Protein AF-A0A661PE85-F1 (afdb_monomer)

Mean predicted aligned error: 10.9 Å

Foldseek 3Di:
DVVVVVVVVVVVVVVVVVVVVVVVVVVVVVVVVVVVVVVVVVVVVVVVVVVVVVVVVVVVVLCVLPVVVVVLVVVVVVLVVVLALEQRDADDPPRPCRVVVVVVSVVSVVVLVVLVVVLVVLVVVLVVCVVVPVPVCNVVSVVVSVVSVVSHVD

Solvent-accessible surface area (backbone atoms only — not comparable to full-atom values): 8451 Å² total; per-residue (Å²): 107,75,70,60,50,49,55,48,51,56,50,49,53,53,49,50,54,50,51,52,51,50,52,54,50,52,54,50,51,52,54,50,47,52,52,50,51,53,50,51,52,52,50,51,51,51,52,51,51,51,49,53,50,53,53,52,51,50,54,52,52,50,48,60,50,43,54,55,56,48,55,57,47,56,50,53,55,45,40,41,75,76,48,29,41,44,82,69,78,80,78,68,92,89,38,88,55,51,69,60,48,53,53,49,42,53,50,44,52,51,52,38,52,52,53,53,54,52,49,53,52,51,53,53,52,54,52,53,37,58,78,68,68,49,66,84,64,44,62,62,52,53,51,49,50,56,54,64,48,50,28,59,75,86

pLDDT: mean 87.34, std 8.52, range [58.12, 98.31]

Secondary structure (DSSP, 8-state):
-HHHHHHHHHHHHHHHHHHHHHHHHHHHHHHHHHHHHHHHHHHHHHHHHHHHHHHHHHHHHHHHHHHHHHHHHHHHHHHHHTT--PPPPPPPTT-TTHHHHHHHHHHHHHHHHHHHHHHHHHHHHHHHHHHTT-HHHHHHHHHHHHHHHHTTT-

Structure (mmCIF, N/CA/C/O backbone):
data_AF-A0A661PE85-F1
#
_entry.id   AF-A0A661PE85-F1
#
loop_
_atom_site.group_PDB
_atom_site.id
_atom_site.type_symbol
_atom_site.label_atom_id
_atom_site.label_alt_id
_atom_site.label_comp_id
_atom_site.label_asym_id
_atom_site.label_entity_id
_atom_site.label_seq_id
_atom_site.pdbx_PDB_ins_code
_atom_site.Cartn_x
_atom_site.Cartn_y
_atom_site.Cartn_z
_atom_site.occupancy
_atom_site.B_iso_or_equiv
_atom_site.auth_seq_id
_atom_site.auth_comp_id
_atom_site.auth_asym_id
_atom_site.auth_atom_id
_atom_site.pdbx_PDB_model_num
ATOM 1 N N . PHE A 1 1 ? 64.850 -0.963 -69.563 1.00 61.97 1 PHE A N 1
ATOM 2 C CA . PHE A 1 1 ? 64.160 0.336 -69.759 1.00 61.97 1 PHE A CA 1
ATOM 3 C C . PHE A 1 1 ? 62.671 0.201 -70.070 1.00 61.97 1 PHE A C 1
ATOM 5 O O . PHE A 1 1 ? 61.901 0.390 -69.143 1.00 61.97 1 PHE A O 1
ATOM 12 N N . LYS A 1 2 ? 62.212 -0.150 -71.287 1.00 67.62 2 LYS A N 1
ATOM 13 C CA . LYS A 1 2 ? 60.752 -0.232 -71.568 1.00 67.62 2 LYS A CA 1
ATOM 14 C C . LYS A 1 2 ? 60.012 -1.314 -70.757 1.00 67.62 2 LYS A C 1
ATOM 16 O O . LYS A 1 2 ? 58.893 -1.083 -70.320 1.00 67.62 2 LYS A O 1
ATOM 21 N N . ALA A 1 3 ? 60.644 -2.468 -70.529 1.00 70.38 3 ALA A N 1
ATOM 22 C CA . ALA A 1 3 ? 60.057 -3.559 -69.745 1.00 70.38 3 ALA A CA 1
ATOM 23 C C . ALA A 1 3 ? 59.949 -3.238 -68.240 1.00 70.38 3 ALA A C 1
ATOM 25 O O . ALA A 1 3 ? 58.983 -3.639 -67.600 1.00 70.38 3 ALA A O 1
ATOM 26 N N . ASP A 1 4 ? 60.908 -2.487 -67.690 1.00 74.88 4 ASP A N 1
ATOM 27 C CA . ASP A 1 4 ? 60.914 -2.098 -66.271 1.00 74.88 4 ASP A CA 1
ATOM 28 C C . ASP A 1 4 ? 59.893 -0.996 -65.977 1.00 74.88 4 ASP A C 1
ATOM 30 O O . ASP A 1 4 ? 59.276 -1.009 -64.918 1.00 74.88 4 ASP A O 1
ATOM 34 N N . ALA A 1 5 ? 59.688 -0.074 -66.927 1.00 76.81 5 ALA A N 1
ATOM 35 C CA . ALA A 1 5 ? 58.639 0.941 -66.847 1.00 76.81 5 ALA A CA 1
ATOM 36 C C . ALA A 1 5 ? 57.248 0.293 -66.845 1.00 76.81 5 ALA A C 1
ATOM 38 O O . ALA A 1 5 ? 56.466 0.549 -65.940 1.00 76.81 5 ALA A O 1
ATOM 39 N N . LYS A 1 6 ? 56.995 -0.644 -67.770 1.00 80.94 6 LYS A N 1
ATOM 40 C CA . LYS A 1 6 ? 55.720 -1.369 -67.832 1.00 80.94 6 LYS A CA 1
ATOM 41 C C . LYS A 1 6 ? 55.425 -2.161 -66.553 1.00 80.94 6 LYS A C 1
ATOM 43 O O . LYS A 1 6 ? 54.328 -2.076 -66.034 1.00 80.94 6 LYS A O 1
ATOM 48 N N . LYS A 1 7 ? 56.411 -2.880 -66.002 1.00 81.81 7 LYS A N 1
ATOM 49 C CA . LYS A 1 7 ? 56.237 -3.596 -64.723 1.00 81.81 7 LYS A CA 1
ATOM 50 C C . LYS A 1 7 ? 55.923 -2.666 -63.552 1.00 81.81 7 LYS A C 1
ATOM 52 O O . LYS A 1 7 ? 55.244 -3.082 -62.621 1.00 81.81 7 LYS A O 1
ATOM 57 N N . LYS A 1 8 ? 56.474 -1.450 -63.562 1.00 81.69 8 LYS A N 1
ATOM 58 C CA . LYS A 1 8 ? 56.183 -0.435 -62.548 1.00 81.69 8 LYS A CA 1
ATOM 59 C C . LYS A 1 8 ? 54.762 0.093 -62.696 1.00 81.69 8 LYS A C 1
ATOM 61 O O . LYS A 1 8 ? 54.081 0.167 -61.685 1.00 81.69 8 LYS A O 1
ATOM 66 N N . ASP A 1 9 ? 54.332 0.392 -63.917 1.00 84.06 9 ASP A N 1
ATOM 67 C CA . ASP A 1 9 ? 52.959 0.823 -64.198 1.00 84.06 9 ASP A CA 1
ATOM 68 C C . ASP A 1 9 ? 51.956 -0.274 -63.808 1.00 84.06 9 ASP A C 1
ATOM 70 O O . ASP A 1 9 ? 51.068 -0.015 -63.007 1.00 84.06 9 ASP A O 1
ATOM 74 N N . ASP A 1 10 ? 52.188 -1.529 -64.214 1.00 87.38 10 ASP A N 1
ATOM 75 C CA . ASP A 1 10 ? 51.333 -2.669 -63.844 1.00 87.38 10 ASP A CA 1
ATOM 76 C C . ASP A 1 10 ? 51.246 -2.854 -62.306 1.00 87.38 10 ASP A C 1
ATOM 78 O O . ASP A 1 10 ? 50.206 -3.231 -61.764 1.00 87.38 10 ASP A O 1
ATOM 82 N N . ALA A 1 11 ? 52.340 -2.593 -61.577 1.00 88.44 11 ALA A N 1
ATOM 83 C CA . ALA A 1 11 ? 52.370 -2.667 -60.115 1.00 88.44 11 ALA A CA 1
ATOM 84 C C . ALA A 1 11 ? 51.661 -1.481 -59.439 1.00 88.44 11 ALA A C 1
ATOM 86 O O . ALA A 1 11 ? 51.044 -1.664 -58.389 1.00 88.44 11 ALA A O 1
ATOM 87 N N . LEU A 1 12 ? 51.749 -0.282 -60.023 1.00 87.44 12 LEU A N 1
ATOM 88 C CA . LEU A 1 12 ? 51.036 0.908 -59.556 1.00 87.44 12 LEU A CA 1
ATOM 89 C C . LEU A 1 12 ? 49.529 0.760 -59.777 1.00 87.44 12 LEU A C 1
ATOM 91 O O . LEU A 1 12 ? 48.766 1.052 -58.859 1.00 87.44 12 LEU A O 1
ATOM 95 N N . ASP A 1 13 ? 49.117 0.226 -60.926 1.00 90.31 13 ASP A N 1
ATOM 96 C CA . ASP A 1 13 ? 47.716 -0.055 -61.245 1.00 90.31 13 ASP A CA 1
ATOM 97 C C . ASP A 1 13 ? 47.133 -1.098 -60.279 1.00 90.31 13 ASP A C 1
ATOM 99 O O . ASP A 1 13 ? 46.058 -0.901 -59.709 1.00 90.31 13 ASP A O 1
ATOM 103 N N . ALA A 1 14 ? 47.872 -2.182 -60.010 1.00 89.50 14 ALA A N 1
ATOM 104 C CA . ALA A 1 14 ? 47.467 -3.190 -59.028 1.00 89.50 14 ALA A CA 1
ATOM 105 C C . ALA A 1 14 ? 47.358 -2.607 -57.607 1.00 89.50 14 ALA A C 1
ATOM 107 O O . ALA A 1 14 ? 46.433 -2.937 -56.862 1.00 89.50 14 ALA A O 1
ATOM 108 N N . GLN A 1 15 ? 48.281 -1.719 -57.229 1.00 91.94 15 GLN A N 1
ATOM 109 C CA . GLN A 1 15 ? 48.245 -1.038 -55.937 1.00 91.94 15 GLN A CA 1
ATOM 110 C C . GLN A 1 15 ? 47.070 -0.053 -55.838 1.00 91.94 15 GLN A C 1
ATOM 112 O O . GLN A 1 15 ? 46.425 0.012 -54.793 1.00 91.94 15 GLN A O 1
ATOM 117 N N . GLN A 1 16 ? 46.772 0.698 -56.902 1.00 92.06 16 GLN A N 1
ATOM 118 C CA . GLN A 1 16 ? 45.608 1.585 -56.957 1.00 92.06 16 GLN A CA 1
ATOM 119 C C . GLN A 1 16 ? 44.310 0.798 -56.822 1.00 92.06 16 GLN A C 1
ATOM 121 O O . GLN A 1 16 ? 43.470 1.157 -56.000 1.00 92.06 16 GLN A O 1
ATOM 126 N N . GLN A 1 17 ? 44.178 -0.311 -57.548 1.00 92.75 17 GLN A N 1
ATOM 127 C CA . GLN A 1 17 ? 42.994 -1.159 -57.477 1.00 92.75 17 GLN A CA 1
ATOM 128 C C . GLN A 1 17 ? 42.791 -1.747 -56.070 1.00 92.75 17 GLN A C 1
ATOM 130 O O . GLN A 1 17 ? 41.669 -1.794 -55.568 1.00 92.75 17 GLN A O 1
ATOM 135 N N . GLU A 1 18 ? 43.872 -2.145 -55.395 1.00 92.75 18 GLU A N 1
ATOM 136 C CA . GLU A 1 18 ? 43.818 -2.605 -54.004 1.00 92.75 18 GLU A CA 1
ATOM 137 C C . GLU A 1 18 ? 43.376 -1.487 -53.044 1.00 92.75 18 GLU A C 1
ATOM 139 O O . GLU A 1 18 ? 42.508 -1.705 -52.199 1.00 92.75 18 GLU A O 1
ATOM 144 N N . LEU A 1 19 ? 43.910 -0.271 -53.197 1.00 91.25 19 LEU A N 1
ATOM 145 C CA . LEU A 1 19 ? 43.511 0.883 -52.385 1.00 91.25 19 LEU A CA 1
ATOM 146 C C . LEU A 1 19 ? 42.041 1.267 -52.605 1.00 91.25 19 LEU A C 1
ATOM 148 O O . LEU A 1 19 ? 41.345 1.581 -51.640 1.00 91.25 19 LEU A O 1
ATOM 152 N N . GLU A 1 20 ? 41.546 1.212 -53.842 1.00 92.19 20 GLU A N 1
ATOM 153 C CA . GLU A 1 20 ? 40.134 1.453 -54.167 1.00 92.19 20 GLU A CA 1
ATOM 154 C C . GLU A 1 20 ? 39.219 0.392 -53.541 1.00 92.19 20 GLU A C 1
ATOM 156 O O . GLU A 1 20 ? 38.188 0.720 -52.938 1.00 92.19 20 GLU A O 1
ATOM 161 N N . ASN A 1 21 ? 39.622 -0.880 -53.603 1.00 92.00 21 ASN A N 1
ATOM 162 C CA . ASN A 1 21 ? 38.908 -1.973 -52.949 1.00 92.00 21 ASN A CA 1
ATOM 163 C C . ASN A 1 21 ? 38.854 -1.766 -51.429 1.00 92.00 21 ASN A C 1
ATOM 165 O O . ASN A 1 21 ? 37.778 -1.864 -50.835 1.00 92.00 21 ASN A O 1
ATOM 169 N N . GLN A 1 22 ? 39.976 -1.406 -50.801 1.00 92.81 22 GLN A N 1
ATOM 170 C CA . GLN A 1 22 ? 40.038 -1.123 -49.365 1.00 92.81 22 GLN A CA 1
ATOM 171 C C . GLN A 1 22 ? 39.197 0.098 -48.975 1.00 92.81 22 GLN A C 1
ATOM 173 O O . GLN A 1 22 ? 38.443 0.034 -48.003 1.00 92.81 22 GLN A O 1
ATOM 178 N N . ALA A 1 23 ? 39.260 1.189 -49.743 1.00 92.38 23 ALA A N 1
ATOM 179 C CA . ALA A 1 23 ? 38.462 2.389 -49.500 1.00 92.38 23 ALA A CA 1
ATOM 180 C C . ALA A 1 23 ? 36.959 2.078 -49.555 1.00 92.38 23 ALA A C 1
ATOM 182 O O . ALA A 1 23 ? 36.214 2.446 -48.645 1.00 92.38 23 ALA A O 1
ATOM 183 N N . SER A 1 24 ? 36.521 1.325 -50.570 1.00 91.00 24 SER A N 1
ATOM 184 C CA . SER A 1 24 ? 35.120 0.913 -50.695 1.00 91.00 24 SER A CA 1
ATOM 185 C C . SER A 1 24 ? 34.673 -0.024 -49.562 1.00 91.00 24 SER A C 1
ATOM 187 O O . SER A 1 24 ? 33.547 0.099 -49.071 1.00 91.00 24 SER A O 1
ATOM 189 N N . ALA A 1 25 ? 35.551 -0.916 -49.089 1.00 91.75 25 ALA A N 1
ATOM 190 C CA . ALA A 1 25 ? 35.283 -1.785 -47.945 1.00 91.75 25 ALA A CA 1
ATOM 191 C C . ALA A 1 25 ? 35.129 -0.988 -46.640 1.00 91.75 25 ALA A C 1
ATOM 193 O O . ALA A 1 25 ? 34.187 -1.234 -45.886 1.00 91.75 25 ALA A O 1
ATOM 194 N N . LEU A 1 26 ? 35.992 0.006 -46.401 1.00 90.81 26 LEU A N 1
ATOM 195 C CA . LEU A 1 26 ? 35.899 0.894 -45.239 1.00 90.81 26 LEU A CA 1
ATOM 196 C C . LEU A 1 26 ? 34.609 1.722 -45.254 1.00 90.81 26 LEU A C 1
ATOM 198 O O . LEU A 1 26 ? 33.959 1.851 -44.220 1.00 90.81 26 LEU A O 1
ATOM 202 N N . THR A 1 27 ? 34.191 2.239 -46.416 1.00 91.31 27 THR A N 1
ATOM 203 C CA . THR A 1 27 ? 32.920 2.976 -46.537 1.00 91.31 27 THR A CA 1
ATOM 204 C C . THR A 1 27 ? 31.714 2.094 -46.206 1.00 91.31 27 THR A C 1
ATOM 206 O O . THR A 1 27 ? 30.807 2.541 -45.506 1.00 91.31 27 THR A O 1
ATOM 209 N N . ARG A 1 28 ? 31.709 0.830 -46.655 1.00 90.44 28 ARG A N 1
ATOM 210 C CA . ARG A 1 28 ? 30.645 -0.132 -46.314 1.00 90.44 28 ARG A CA 1
ATOM 211 C C . ARG A 1 28 ? 30.622 -0.439 -44.819 1.00 90.44 28 ARG A C 1
ATOM 213 O O . ARG A 1 28 ? 29.567 -0.345 -44.206 1.00 90.44 28 ARG A O 1
ATOM 220 N N . GLN A 1 29 ? 31.785 -0.712 -44.222 1.00 91.50 29 GLN A N 1
ATOM 221 C CA . GLN A 1 29 ? 31.891 -0.945 -42.779 1.00 91.50 29 GLN A CA 1
ATOM 222 C C . GLN A 1 29 ? 31.410 0.261 -41.966 1.00 91.50 29 GLN A C 1
ATOM 224 O O . GLN A 1 29 ? 30.697 0.084 -40.985 1.00 91.50 29 GLN A O 1
ATOM 229 N N . ALA A 1 30 ? 31.755 1.485 -42.376 1.00 90.75 30 ALA A N 1
ATOM 230 C CA . ALA A 1 30 ? 31.293 2.698 -41.705 1.00 90.75 30 ALA A CA 1
ATOM 231 C C . ALA A 1 30 ? 29.759 2.842 -41.753 1.00 90.75 30 ALA A C 1
ATOM 233 O O . ALA A 1 30 ? 29.145 3.135 -40.728 1.00 90.75 30 ALA A O 1
ATOM 234 N N . ALA A 1 31 ? 29.135 2.576 -42.906 1.00 91.00 31 ALA A N 1
ATOM 235 C CA . ALA A 1 31 ? 27.677 2.615 -43.055 1.00 91.00 31 ALA A CA 1
ATOM 236 C C . ALA A 1 31 ? 26.965 1.519 -42.234 1.00 91.00 31 ALA A C 1
ATOM 238 O O . ALA A 1 31 ? 25.927 1.768 -41.606 1.00 91.00 31 ALA A O 1
ATOM 239 N N . ASP A 1 32 ? 27.543 0.316 -42.188 1.00 92.00 32 ASP A N 1
ATOM 240 C CA . ASP A 1 32 ? 27.034 -0.784 -41.366 1.00 92.00 32 ASP A CA 1
ATOM 241 C C . ASP A 1 32 ? 27.141 -0.451 -39.871 1.00 92.00 32 ASP A C 1
ATOM 243 O O . ASP A 1 32 ? 26.199 -0.695 -39.116 1.00 92.00 32 ASP A O 1
ATOM 247 N N . LEU A 1 33 ? 28.252 0.157 -39.440 1.00 93.12 33 LEU A N 1
ATOM 248 C CA . LEU A 1 33 ? 28.452 0.599 -38.059 1.00 93.12 33 LEU A CA 1
ATOM 249 C C . LEU A 1 33 ? 27.440 1.669 -37.646 1.00 93.12 33 LEU A C 1
ATOM 251 O O . LEU A 1 33 ? 26.879 1.570 -36.556 1.00 93.12 33 LEU A O 1
ATOM 255 N N . GLU A 1 34 ? 27.160 2.657 -38.497 1.00 92.19 34 GLU A N 1
ATOM 256 C CA . GLU A 1 34 ? 26.156 3.690 -38.210 1.00 92.19 34 GLU A CA 1
ATOM 257 C C . GLU A 1 34 ? 24.760 3.071 -38.027 1.00 92.19 34 GLU A C 1
ATOM 259 O O . GLU A 1 34 ? 24.039 3.371 -37.069 1.00 92.19 34 GLU A O 1
ATOM 264 N N . THR A 1 35 ? 24.403 2.130 -38.903 1.00 92.69 35 THR A N 1
ATOM 265 C CA . THR A 1 35 ? 23.123 1.415 -38.831 1.00 92.69 35 THR A CA 1
ATOM 266 C C . THR A 1 35 ? 23.032 0.551 -37.572 1.00 92.69 35 THR A C 1
ATOM 268 O O . THR A 1 35 ? 22.004 0.554 -36.884 1.00 92.69 35 THR A O 1
ATOM 271 N N . GLN A 1 36 ? 24.111 -0.158 -37.225 1.00 93.50 36 GLN A N 1
ATOM 272 C CA . GLN A 1 36 ? 24.196 -0.950 -35.998 1.00 93.50 36 GLN A CA 1
ATOM 273 C C . GLN A 1 36 ? 24.085 -0.067 -34.754 1.00 93.50 36 GLN A C 1
ATOM 275 O O . GLN A 1 36 ? 23.284 -0.372 -33.872 1.00 93.50 36 GLN A O 1
ATOM 280 N N . GLN A 1 37 ? 24.812 1.051 -34.692 1.00 94.88 37 GLN A N 1
ATOM 281 C CA . GLN A 1 37 ? 24.737 2.001 -33.579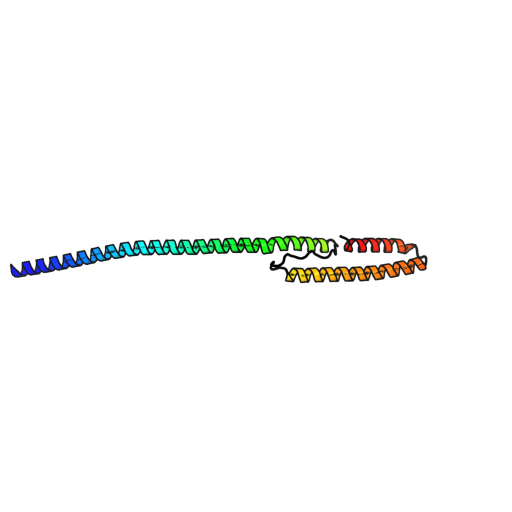 1.00 94.88 37 GLN A CA 1
ATOM 282 C C . GLN A 1 37 ? 23.316 2.527 -33.392 1.00 94.88 37 GLN A C 1
ATOM 284 O O . GLN A 1 37 ? 22.784 2.492 -32.282 1.00 94.88 37 GLN A O 1
ATOM 289 N N . ARG A 1 38 ? 22.665 2.957 -34.477 1.00 95.38 38 ARG A N 1
ATOM 290 C CA . ARG A 1 38 ? 21.287 3.451 -34.430 1.00 95.38 38 ARG A CA 1
ATOM 291 C C . ARG A 1 38 ? 20.311 2.371 -33.956 1.00 95.38 38 ARG A C 1
ATOM 293 O O . ARG A 1 38 ? 19.445 2.645 -33.127 1.00 95.38 38 ARG A O 1
ATOM 300 N N . THR A 1 39 ? 20.486 1.137 -34.424 1.00 96.19 39 THR A N 1
ATOM 301 C CA . THR A 1 39 ? 19.675 -0.016 -34.000 1.00 96.19 39 THR A CA 1
ATOM 302 C C . THR A 1 39 ? 19.868 -0.323 -32.515 1.00 96.19 39 THR A C 1
ATOM 304 O O . THR A 1 39 ? 18.884 -0.501 -31.795 1.00 96.19 39 THR A O 1
ATOM 307 N N . ILE A 1 40 ? 21.114 -0.328 -32.030 1.00 96.69 40 ILE A N 1
ATOM 308 C CA . ILE A 1 40 ? 21.439 -0.537 -30.614 1.00 96.69 40 ILE A CA 1
ATOM 309 C C . ILE A 1 40 ? 20.798 0.557 -29.759 1.00 96.69 40 ILE A C 1
ATOM 311 O O . ILE A 1 40 ? 20.126 0.239 -28.780 1.00 96.69 40 ILE A O 1
ATOM 315 N N . LEU A 1 41 ? 20.939 1.828 -30.144 1.00 97.00 41 LEU A N 1
ATOM 316 C CA . LEU A 1 41 ? 20.365 2.951 -29.401 1.00 97.00 41 LEU A CA 1
ATOM 317 C C . LEU A 1 41 ? 18.839 2.873 -29.324 1.00 97.00 41 LEU A C 1
ATOM 319 O O . LEU A 1 41 ? 18.285 3.028 -28.238 1.00 97.00 41 LEU A O 1
ATOM 323 N N . TYR A 1 42 ? 18.151 2.583 -30.432 1.00 97.88 42 TYR A N 1
ATOM 324 C CA . TYR A 1 42 ? 16.695 2.424 -30.402 1.00 97.88 42 TYR A CA 1
ATOM 325 C C . TYR A 1 42 ? 16.254 1.216 -29.583 1.00 97.88 42 TYR A C 1
ATOM 327 O O . TYR A 1 42 ? 15.281 1.312 -28.838 1.00 97.88 42 TYR A O 1
ATOM 335 N N . THR A 1 43 ? 16.977 0.100 -29.675 1.00 97.69 43 THR A N 1
ATOM 336 C CA . THR A 1 43 ? 16.669 -1.100 -28.889 1.00 97.69 43 THR A CA 1
ATOM 337 C C . THR A 1 43 ? 16.836 -0.818 -27.397 1.00 97.69 43 THR A C 1
ATOM 339 O O . THR A 1 43 ? 15.923 -1.085 -26.618 1.00 97.69 43 THR A O 1
ATOM 342 N N . LEU A 1 44 ? 17.952 -0.202 -26.996 1.00 98.06 44 LEU A N 1
ATOM 343 C CA . LEU A 1 44 ? 18.205 0.202 -25.611 1.00 98.06 44 LEU A CA 1
ATOM 344 C C . LEU A 1 44 ? 17.145 1.179 -25.107 1.00 98.06 44 LEU A C 1
ATOM 346 O O . LEU A 1 44 ? 16.586 0.971 -24.034 1.00 98.06 44 LEU A O 1
ATOM 350 N N . PHE A 1 45 ? 16.835 2.214 -25.888 1.00 98.19 45 PHE A N 1
ATOM 351 C CA . PHE A 1 45 ? 15.821 3.195 -25.524 1.00 98.19 45 PHE A CA 1
ATOM 352 C C . PHE A 1 45 ? 14.438 2.555 -25.372 1.00 98.19 45 PHE A C 1
ATOM 354 O O . PHE A 1 45 ? 13.724 2.857 -24.418 1.00 98.19 45 PHE A O 1
ATOM 361 N N . SER A 1 46 ? 14.071 1.642 -26.273 1.00 98.31 46 SER A N 1
ATOM 362 C CA . SER A 1 46 ? 12.806 0.910 -26.217 1.00 98.31 46 SER A CA 1
ATOM 363 C C . SER A 1 46 ? 12.717 0.038 -24.966 1.00 98.31 46 SER A C 1
ATOM 365 O O . SER A 1 46 ? 11.713 0.081 -24.258 1.00 98.31 46 SER A O 1
ATOM 367 N N . VAL A 1 47 ? 13.764 -0.738 -24.671 1.00 98.19 47 VAL A N 1
ATOM 368 C CA . VAL A 1 47 ? 13.808 -1.614 -23.491 1.00 98.19 47 VAL A CA 1
ATOM 369 C C . VAL A 1 47 ? 13.782 -0.793 -22.204 1.00 98.19 47 VAL A C 1
ATOM 371 O O . VAL A 1 47 ? 13.014 -1.105 -21.296 1.00 98.19 47 VAL A O 1
ATOM 374 N N . LEU A 1 48 ? 14.569 0.282 -22.130 1.00 98.31 48 LEU A N 1
ATOM 375 C CA . LEU A 1 48 ? 14.608 1.155 -20.960 1.00 98.31 48 LEU A CA 1
ATOM 376 C C . LEU A 1 48 ? 13.260 1.846 -20.737 1.00 98.31 48 LEU A C 1
ATOM 378 O O . LEU A 1 48 ? 12.770 1.890 -19.613 1.00 98.31 48 LEU A O 1
ATOM 382 N N . SER A 1 49 ? 12.638 2.342 -21.806 1.00 98.31 49 SER A N 1
ATOM 383 C CA . SER A 1 49 ? 11.318 2.972 -21.736 1.00 98.31 49 SER A CA 1
ATOM 384 C C . SER A 1 49 ? 10.258 1.983 -21.247 1.00 98.31 49 SER A C 1
ATOM 386 O O . SER A 1 49 ? 9.470 2.318 -20.365 1.00 98.31 49 SER A O 1
ATOM 388 N N . LEU A 1 50 ? 10.272 0.743 -21.752 1.00 98.31 50 LEU A N 1
ATOM 389 C CA . LEU A 1 50 ? 9.382 -0.322 -21.283 1.00 98.31 50 LEU A CA 1
ATOM 390 C C . LEU A 1 50 ? 9.601 -0.630 -19.795 1.00 98.31 50 LEU A C 1
ATOM 392 O O . LEU A 1 50 ? 8.631 -0.763 -19.052 1.00 98.31 50 LEU A O 1
ATOM 396 N N . LEU A 1 51 ? 10.858 -0.705 -19.351 1.00 98.25 51 LEU A N 1
ATOM 397 C CA . LEU A 1 51 ? 11.204 -0.937 -17.950 1.00 98.25 51 LEU A CA 1
ATOM 398 C C . LEU A 1 51 ? 10.690 0.190 -17.046 1.00 98.25 51 LEU A C 1
ATOM 400 O O . LEU A 1 51 ? 10.055 -0.085 -16.031 1.00 98.25 51 LEU A O 1
ATOM 404 N N . VAL A 1 52 ? 10.929 1.451 -17.419 1.00 98.31 52 VAL A N 1
ATOM 405 C CA . VAL A 1 52 ? 10.459 2.622 -16.661 1.00 98.31 52 VAL A CA 1
ATOM 406 C C . VAL A 1 52 ? 8.936 2.611 -16.543 1.00 98.31 52 VAL A C 1
ATOM 408 O O . VAL A 1 52 ? 8.408 2.821 -15.452 1.00 98.31 52 VAL A O 1
ATOM 411 N N . LEU A 1 53 ? 8.227 2.311 -17.634 1.00 98.12 53 LEU A N 1
ATOM 412 C CA . LEU A 1 53 ? 6.770 2.189 -17.616 1.0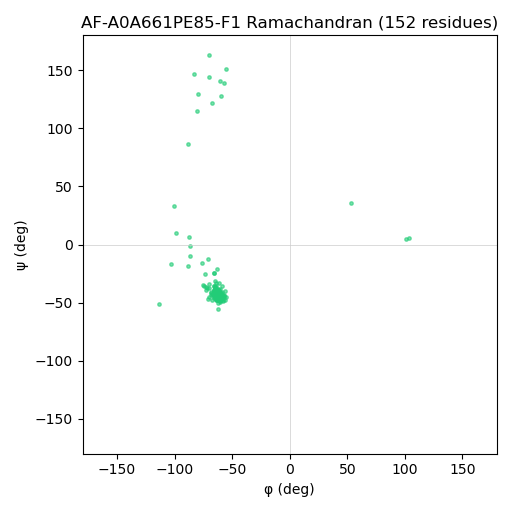0 98.12 53 LEU A CA 1
ATOM 413 C C . LEU A 1 53 ? 6.306 1.039 -16.718 1.00 98.12 53 LEU A C 1
ATOM 415 O O . LEU A 1 53 ? 5.401 1.235 -15.911 1.00 98.12 53 LEU A O 1
ATOM 419 N N . ALA A 1 54 ? 6.935 -0.134 -16.808 1.00 97.50 54 ALA A N 1
ATOM 420 C CA . ALA A 1 54 ? 6.589 -1.287 -15.981 1.00 97.50 54 ALA A CA 1
ATOM 421 C C . ALA A 1 54 ? 6.773 -0.990 -14.485 1.00 97.50 54 ALA A C 1
ATOM 423 O O . ALA A 1 54 ? 5.875 -1.262 -13.689 1.00 97.50 54 ALA A O 1
ATOM 424 N N . VAL A 1 55 ? 7.897 -0.373 -14.107 1.00 97.31 55 VAL A N 1
ATOM 425 C CA . VAL A 1 55 ? 8.167 0.039 -12.721 1.00 97.31 55 VAL A CA 1
ATOM 426 C C . VAL A 1 55 ? 7.182 1.117 -12.268 1.00 97.31 55 VAL A C 1
ATOM 428 O O . VAL A 1 55 ? 6.653 1.030 -11.162 1.00 97.31 55 VAL A O 1
ATOM 431 N N . GLY A 1 56 ? 6.884 2.104 -13.117 1.00 96.56 56 GLY A N 1
ATOM 432 C CA . GLY A 1 56 ? 5.905 3.149 -12.815 1.00 96.56 56 GLY A CA 1
ATOM 433 C C . GLY A 1 56 ? 4.509 2.581 -12.556 1.00 96.56 56 GLY A C 1
ATOM 434 O O . GLY A 1 56 ? 3.886 2.901 -11.545 1.00 96.56 56 GLY A O 1
ATOM 435 N N . VAL A 1 57 ? 4.040 1.677 -13.420 1.00 96.00 57 VAL A N 1
ATOM 436 C CA . VAL A 1 57 ? 2.752 0.990 -13.249 1.00 96.00 57 VAL A CA 1
ATOM 437 C C . VAL A 1 57 ? 2.755 0.131 -11.985 1.00 96.00 57 VAL A C 1
ATOM 439 O O . VAL A 1 57 ? 1.810 0.215 -11.202 1.00 96.00 57 VAL A O 1
ATOM 442 N N . ALA A 1 58 ? 3.816 -0.641 -11.735 1.00 92.69 58 ALA A N 1
ATOM 443 C CA . ALA A 1 58 ? 3.941 -1.437 -10.516 1.00 92.69 58 ALA A CA 1
ATOM 444 C C . ALA A 1 58 ? 3.875 -0.561 -9.253 1.00 92.69 58 ALA A C 1
ATOM 446 O O . ALA A 1 58 ? 3.131 -0.877 -8.327 1.00 92.69 58 ALA A O 1
ATOM 447 N N . GLY A 1 59 ? 4.569 0.582 -9.239 1.00 91.75 59 GLY A N 1
ATOM 448 C CA . GLY A 1 59 ? 4.519 1.537 -8.130 1.00 91.75 59 GLY A CA 1
ATOM 449 C C . GLY A 1 59 ? 3.117 2.105 -7.891 1.00 91.75 59 GLY A C 1
ATOM 450 O O . GLY A 1 59 ? 2.678 2.202 -6.744 1.00 91.75 59 GLY A O 1
ATOM 451 N N . ILE A 1 60 ? 2.370 2.412 -8.957 1.00 90.69 60 ILE A N 1
ATOM 452 C CA . ILE A 1 60 ? 0.974 2.861 -8.849 1.00 90.69 60 ILE A CA 1
ATOM 453 C C . ILE A 1 60 ? 0.098 1.754 -8.252 1.00 90.69 60 ILE A C 1
ATOM 455 O O . ILE A 1 60 ? -0.677 2.024 -7.333 1.00 90.69 60 ILE A O 1
ATOM 459 N N . VAL A 1 61 ? 0.229 0.516 -8.739 1.00 87.94 61 VAL A N 1
ATOM 460 C CA . VAL A 1 61 ? -0.551 -0.633 -8.250 1.00 87.94 61 VAL A CA 1
ATOM 461 C C . VAL A 1 61 ? -0.289 -0.879 -6.765 1.00 87.94 61 VAL A C 1
ATOM 463 O O . VAL A 1 61 ? -1.243 -0.978 -5.994 1.00 87.94 61 VAL A O 1
ATOM 466 N N . ILE A 1 62 ? 0.980 -0.909 -6.351 1.00 85.56 62 ILE A N 1
ATOM 467 C CA . ILE A 1 62 ? 1.371 -1.086 -4.946 1.00 85.56 62 ILE A CA 1
ATOM 468 C C . ILE A 1 62 ? 0.785 0.039 -4.087 1.00 85.56 62 ILE A C 1
ATOM 470 O O . ILE A 1 62 ? 0.164 -0.226 -3.061 1.00 85.56 62 ILE A O 1
ATOM 474 N N . THR A 1 63 ? 0.897 1.294 -4.533 1.00 86.00 63 THR A N 1
ATOM 475 C CA . THR A 1 63 ? 0.364 2.445 -3.788 1.00 86.00 63 THR A CA 1
ATOM 476 C C . THR A 1 63 ? -1.135 2.297 -3.519 1.00 86.00 63 THR A C 1
ATOM 478 O O . THR A 1 63 ? -1.578 2.513 -2.393 1.00 86.00 63 THR A O 1
ATOM 481 N N . HIS A 1 64 ? -1.924 1.871 -4.509 1.00 80.81 64 HIS A N 1
ATOM 482 C CA . HIS A 1 64 ? -3.371 1.704 -4.338 1.00 80.81 64 HIS A CA 1
ATOM 483 C C . HIS A 1 64 ? -3.734 0.499 -3.460 1.00 80.81 64 HIS A C 1
ATOM 485 O O . HIS A 1 64 ? -4.667 0.596 -2.663 1.00 80.81 64 HIS A O 1
ATOM 491 N N . LYS A 1 65 ? -2.988 -0.607 -3.573 1.00 80.50 65 LYS A N 1
ATOM 492 C CA . LYS A 1 65 ? -3.209 -1.833 -2.788 1.00 80.50 65 LYS A CA 1
ATOM 493 C C . LYS A 1 65 ? -2.723 -1.756 -1.339 1.00 80.50 65 LYS A C 1
ATOM 495 O O . LYS A 1 65 ? -3.103 -2.592 -0.530 1.00 80.50 65 LYS A O 1
ATOM 500 N N . VAL A 1 66 ? -1.887 -0.773 -1.003 1.00 82.31 66 VAL A N 1
ATOM 501 C CA . VAL A 1 66 ? -1.309 -0.637 0.342 1.00 82.31 66 VAL A CA 1
ATOM 502 C C . VAL A 1 66 ? -1.815 0.621 1.047 1.00 82.31 66 VAL A C 1
ATOM 504 O O . VAL A 1 66 ? -2.335 0.530 2.156 1.00 82.31 66 VAL A O 1
ATOM 507 N N . ALA A 1 67 ? -1.736 1.799 0.419 1.00 82.69 67 ALA A N 1
ATOM 508 C CA . ALA A 1 67 ? -2.038 3.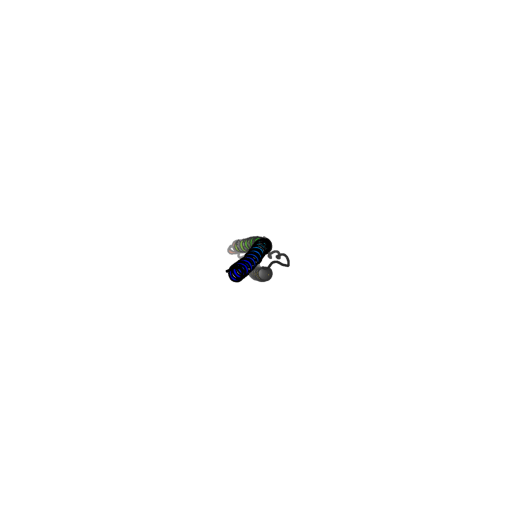062 1.100 1.00 82.69 67 ALA A CA 1
ATOM 509 C C . ALA A 1 67 ? -3.516 3.184 1.509 1.00 82.69 67 ALA A C 1
ATOM 511 O O . ALA A 1 67 ? -3.816 3.653 2.608 1.00 82.69 67 ALA A O 1
ATOM 512 N N . GLY A 1 68 ? -4.439 2.735 0.651 1.00 82.50 68 GLY A N 1
ATOM 513 C CA . GLY A 1 68 ? -5.876 2.747 0.945 1.00 82.50 68 GLY A CA 1
ATOM 514 C C . GLY A 1 68 ? -6.231 1.875 2.157 1.00 82.50 68 GLY A C 1
ATOM 515 O O . GLY A 1 68 ? -6.809 2.386 3.123 1.00 82.50 68 GLY A O 1
ATOM 516 N N . PRO A 1 69 ? -5.852 0.584 2.150 1.00 83.94 69 PRO A N 1
ATOM 517 C CA . PRO A 1 69 ? -6.031 -0.305 3.293 1.00 83.94 69 PRO A CA 1
ATOM 518 C C . PRO A 1 69 ? -5.367 0.209 4.573 1.00 83.94 69 PRO A C 1
ATOM 520 O O . PRO A 1 69 ? -6.035 0.249 5.606 1.00 83.94 69 PRO A O 1
ATOM 523 N N . ILE A 1 70 ? -4.119 0.697 4.511 1.00 87.94 70 ILE A N 1
ATOM 524 C CA . ILE A 1 70 ? -3.427 1.277 5.677 1.00 87.94 70 ILE A CA 1
ATOM 525 C C . ILE A 1 70 ? -4.237 2.421 6.279 1.00 87.94 70 ILE A C 1
ATOM 527 O O . ILE A 1 70 ? -4.467 2.424 7.485 1.00 87.94 70 ILE A O 1
ATOM 531 N N . PHE A 1 71 ? -4.724 3.360 5.465 1.00 87.62 71 PHE A N 1
ATOM 532 C CA . PHE A 1 71 ? -5.511 4.485 5.969 1.00 87.62 71 PHE A CA 1
ATOM 533 C C . PHE A 1 71 ? -6.769 4.017 6.718 1.00 87.62 71 PHE A C 1
ATOM 535 O O . PHE A 1 71 ? -7.056 4.489 7.822 1.00 87.62 71 PHE A O 1
ATOM 542 N N . LYS A 1 72 ? -7.496 3.040 6.155 1.00 87.31 72 LYS A N 1
ATOM 543 C CA . LYS A 1 72 ? -8.677 2.443 6.801 1.00 87.31 72 LYS A CA 1
ATOM 544 C C . LYS A 1 72 ? -8.310 1.741 8.116 1.00 87.31 72 LYS A C 1
ATOM 546 O O . LYS A 1 72 ? -9.073 1.807 9.078 1.00 87.31 72 LYS A O 1
ATOM 551 N N . MET A 1 73 ? -7.165 1.065 8.168 1.00 89.50 73 MET A N 1
ATOM 552 C CA . MET A 1 73 ? -6.695 0.375 9.370 1.00 89.50 73 MET A CA 1
ATOM 553 C C . MET A 1 73 ? -6.255 1.344 10.462 1.00 89.50 73 MET A C 1
ATOM 555 O O . MET A 1 73 ? -6.683 1.195 11.599 1.00 89.50 73 MET A O 1
ATOM 559 N N . THR A 1 74 ? -5.464 2.366 10.130 1.00 91.25 74 THR A N 1
ATOM 560 C CA . THR A 1 74 ? -5.035 3.392 11.090 1.00 91.25 74 THR A CA 1
ATOM 561 C C . THR A 1 74 ? -6.231 4.067 11.746 1.00 91.25 74 THR A C 1
ATOM 563 O O . THR A 1 74 ? -6.217 4.295 12.953 1.00 91.25 74 THR A O 1
ATOM 566 N N . ARG A 1 75 ? -7.288 4.342 10.973 1.00 91.75 75 ARG A N 1
ATOM 567 C CA . ARG A 1 75 ? -8.531 4.887 11.516 1.00 91.75 75 ARG A CA 1
ATOM 568 C C . ARG A 1 75 ? -9.194 3.930 12.514 1.00 91.75 75 ARG A C 1
ATOM 570 O O . ARG A 1 75 ? -9.483 4.357 13.620 1.00 91.75 75 ARG A O 1
ATOM 577 N N . GLN A 1 76 ? -9.375 2.657 12.161 1.00 90.75 76 GLN A N 1
ATOM 578 C CA . GLN A 1 76 ? -10.005 1.672 13.056 1.00 90.75 76 GLN A CA 1
ATOM 579 C C . GLN A 1 76 ? -9.168 1.399 14.316 1.00 90.75 76 GLN A C 1
ATOM 581 O O . GLN A 1 76 ? -9.707 1.280 15.407 1.00 90.75 76 GLN A O 1
ATOM 586 N N . ILE A 1 77 ? -7.838 1.353 14.198 1.00 92.62 77 ILE A N 1
ATOM 587 C CA . ILE A 1 77 ? -6.936 1.226 15.355 1.00 92.62 77 ILE A CA 1
ATOM 588 C C . ILE A 1 77 ? -7.083 2.432 16.287 1.00 92.62 77 ILE A C 1
ATOM 590 O O . ILE A 1 77 ? -7.061 2.281 17.506 1.00 92.62 77 ILE A O 1
ATOM 594 N N . ARG A 1 78 ? -7.235 3.633 15.722 1.00 93.69 78 ARG A N 1
ATOM 595 C CA . ARG A 1 78 ? -7.456 4.847 16.502 1.00 93.69 78 ARG A CA 1
ATOM 596 C C . ARG A 1 78 ? -8.819 4.842 17.192 1.00 93.69 78 ARG A C 1
ATOM 598 O O . ARG A 1 78 ? -8.862 5.192 18.360 1.00 93.69 78 ARG A O 1
ATOM 605 N N . GLU A 1 79 ? -9.877 4.407 16.510 1.00 91.94 79 GLU A N 1
ATOM 606 C CA . GLU A 1 79 ? -11.211 4.224 17.107 1.00 91.94 79 GLU A CA 1
ATOM 607 C C . GLU A 1 79 ? -11.125 3.280 18.327 1.00 91.94 79 GLU A C 1
ATOM 609 O O . GLU A 1 79 ? -11.590 3.631 19.410 1.00 91.94 79 GLU A O 1
ATOM 614 N N . VAL A 1 80 ? -10.396 2.162 18.209 1.00 93.38 80 VAL A N 1
ATOM 615 C CA . VAL A 1 80 ? -10.113 1.252 19.339 1.00 93.38 80 VAL A CA 1
ATOM 616 C C . VAL A 1 80 ? -9.315 1.929 20.454 1.00 93.38 80 VAL A C 1
ATOM 618 O O . VAL A 1 80 ? -9.640 1.767 21.627 1.00 93.38 80 VAL A O 1
ATOM 621 N N . GLY A 1 81 ? -8.296 2.721 20.112 1.00 91.44 81 GLY A N 1
ATOM 622 C CA . GLY A 1 81 ? -7.519 3.496 21.086 1.00 91.44 81 GLY A CA 1
ATOM 623 C C . GLY A 1 81 ? -8.318 4.601 21.791 1.00 91.44 81 GLY A C 1
ATOM 624 O O . GLY A 1 81 ? -7.968 4.990 22.901 1.00 91.44 81 GLY A O 1
ATOM 625 N N . GLU A 1 82 ? -9.392 5.086 21.168 1.00 92.56 82 GLU A N 1
ATOM 626 C CA . GLU A 1 82 ? -10.347 6.046 21.734 1.00 92.56 82 GLU A CA 1
ATOM 627 C C . GLU A 1 82 ? -11.463 5.351 22.545 1.00 92.56 82 GLU A C 1
ATOM 629 O O . GLU A 1 82 ? -12.287 6.027 23.156 1.00 92.56 82 GLU A O 1
ATOM 634 N N . GLY A 1 83 ? -11.456 4.013 22.609 1.00 90.00 83 GLY A N 1
ATOM 635 C CA . GLY A 1 83 ? -12.370 3.207 23.417 1.00 90.00 83 GLY A CA 1
ATOM 636 C C . GLY A 1 83 ? -13.527 2.570 22.647 1.00 90.00 83 GLY A C 1
ATOM 637 O O . GLY A 1 83 ? -14.366 1.941 23.274 1.00 90.00 83 GLY A O 1
ATOM 638 N N . SER A 1 84 ? -13.597 2.684 21.318 1.00 91.94 84 SER A N 1
ATOM 639 C CA . SER A 1 84 ? -14.596 1.965 20.512 1.00 91.94 84 SER A CA 1
ATOM 640 C C . SER A 1 84 ? -14.152 0.519 20.273 1.00 91.94 84 SER A C 1
ATOM 642 O O . SER A 1 84 ? -13.170 0.252 19.585 1.00 91.94 84 SER A O 1
ATOM 644 N N . LEU A 1 85 ? -14.894 -0.446 20.812 1.00 92.06 85 LEU A N 1
ATOM 645 C CA . LEU A 1 85 ? -14.694 -1.878 20.565 1.00 92.06 85 LEU A CA 1
ATOM 646 C C . LEU A 1 85 ? -15.701 -2.427 19.543 1.00 92.06 85 LEU A C 1
ATOM 648 O O . LEU A 1 85 ? -16.130 -3.590 19.624 1.00 92.06 85 LEU A O 1
ATOM 652 N N . ALA A 1 86 ? -16.092 -1.598 18.571 1.00 88.38 86 ALA A N 1
ATOM 653 C CA . ALA A 1 86 ? -16.806 -2.064 17.392 1.00 88.38 86 ALA A CA 1
ATOM 654 C C . ALA A 1 86 ? -15.955 -3.075 16.619 1.00 88.38 86 ALA A C 1
ATOM 656 O O . ALA A 1 86 ? -14.740 -2.934 16.475 1.00 88.38 86 ALA A O 1
ATOM 657 N N . ILE A 1 87 ? -16.609 -4.114 16.095 1.00 85.69 87 ILE A N 1
ATOM 658 C CA . ILE A 1 87 ? -15.922 -5.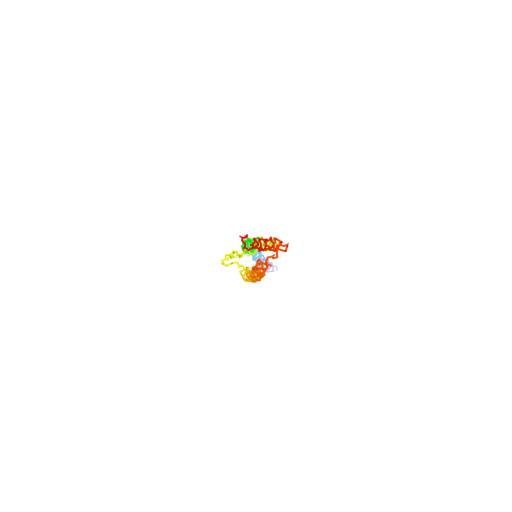123 15.290 1.00 85.69 87 ILE A CA 1
ATOM 659 C C . ILE A 1 87 ? -15.447 -4.477 13.978 1.00 85.69 87 ILE A C 1
ATOM 661 O O . ILE A 1 87 ? -16.285 -3.986 13.214 1.00 85.69 87 ILE A O 1
ATOM 665 N N . PRO A 1 88 ? -14.131 -4.500 13.688 1.00 83.62 88 PRO A N 1
ATOM 666 C CA . PRO A 1 88 ? -13.571 -3.903 12.484 1.00 83.62 88 PRO A CA 1
ATOM 667 C C . PRO A 1 88 ? -14.198 -4.462 11.202 1.00 83.62 88 PRO A C 1
ATOM 669 O O . PRO A 1 88 ? -14.393 -5.669 11.061 1.00 83.62 88 PRO A O 1
ATOM 672 N N . ALA A 1 89 ? -14.466 -3.596 10.223 1.00 81.94 89 ALA A N 1
ATOM 673 C CA . ALA A 1 89 ? -15.009 -4.015 8.934 1.00 81.94 89 ALA A CA 1
ATOM 674 C C . ALA A 1 89 ? -13.894 -4.579 8.032 1.00 81.94 89 ALA A C 1
ATOM 676 O O . ALA A 1 89 ? -12.912 -3.858 7.793 1.00 81.94 89 ALA A O 1
ATOM 677 N N . PRO A 1 90 ? -14.064 -5.780 7.440 1.00 77.50 90 PRO A N 1
ATOM 678 C CA . PRO A 1 90 ? -13.008 -6.474 6.706 1.00 77.50 90 PRO A CA 1
ATOM 679 C C . PRO A 1 90 ? -12.390 -5.639 5.579 1.00 77.50 90 PRO A C 1
ATOM 681 O O . PRO A 1 90 ? -13.026 -4.744 4.998 1.00 77.50 90 PRO A O 1
ATOM 684 N N . LEU A 1 91 ? -11.115 -5.907 5.290 1.00 78.06 91 LEU A N 1
ATOM 685 C CA . LEU A 1 91 ? -10.457 -5.423 4.075 1.00 78.06 91 LEU A CA 1
ATOM 686 C C . LEU A 1 91 ? -11.006 -6.149 2.840 1.00 78.06 91 LEU A C 1
ATOM 688 O O . LEU A 1 91 ? -11.668 -7.181 2.949 1.00 78.06 91 LEU A O 1
ATOM 692 N N . ARG A 1 92 ? -10.766 -5.580 1.654 1.00 75.94 92 ARG A N 1
ATOM 693 C CA . ARG A 1 92 ? -11.143 -6.239 0.400 1.00 75.94 92 ARG A CA 1
ATOM 694 C C . ARG A 1 92 ? -10.233 -7.449 0.170 1.00 75.94 92 ARG A C 1
ATOM 696 O O . ARG A 1 92 ? -9.042 -7.402 0.466 1.00 75.94 92 ARG A O 1
ATOM 703 N N . GLU A 1 93 ? -10.794 -8.520 -0.390 1.00 61.84 93 GLU A N 1
ATOM 704 C CA . GLU A 1 93 ? -10.005 -9.674 -0.830 1.00 61.84 93 GLU A CA 1
ATOM 705 C C . GLU A 1 93 ? -8.981 -9.235 -1.893 1.00 61.84 93 GLU A C 1
ATOM 707 O O . GLU A 1 93 ? -9.337 -8.590 -2.882 1.00 61.84 93 GLU A O 1
ATOM 712 N N . GLY A 1 94 ? -7.702 -9.573 -1.686 1.00 65.69 94 GLY A N 1
ATOM 713 C CA . GLY A 1 94 ? -6.605 -9.262 -2.616 1.00 65.69 94 GLY A CA 1
ATOM 714 C C . GLY A 1 94 ? -5.676 -8.106 -2.216 1.00 65.69 94 GLY A C 1
ATOM 715 O O . GLY A 1 94 ? -4.800 -7.748 -3.019 1.00 65.69 94 GLY A O 1
ATOM 716 N N . ASP A 1 95 ? -5.853 -7.549 -1.013 1.00 70.25 95 ASP A N 1
ATOM 717 C CA . ASP A 1 95 ? -4.888 -6.658 -0.355 1.00 70.25 95 ASP A CA 1
ATOM 718 C C . ASP A 1 95 ? -3.799 -7.474 0.367 1.00 70.25 95 ASP A C 1
ATOM 720 O O . ASP A 1 95 ? -4.061 -8.547 0.907 1.00 70.25 95 ASP A O 1
ATOM 724 N N . GLU A 1 96 ? -2.566 -6.965 0.427 1.00 76.56 96 GLU A N 1
ATOM 725 C CA . GLU A 1 96 ? -1.449 -7.667 1.095 1.00 76.56 96 GLU A CA 1
ATOM 726 C C . GLU A 1 96 ? -1.578 -7.691 2.629 1.00 76.56 96 GLU A C 1
ATOM 728 O O . GLU A 1 96 ? -0.874 -8.428 3.312 1.00 76.56 96 GLU A O 1
ATOM 733 N N . LEU A 1 97 ?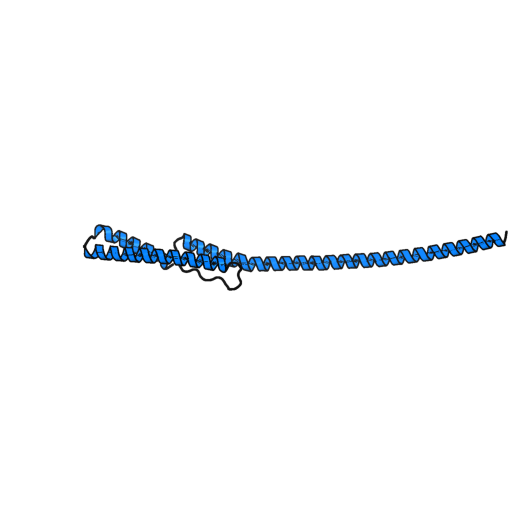 -2.491 -6.889 3.183 1.00 82.81 97 LEU A N 1
ATOM 734 C CA . LEU A 1 97 ? -2.673 -6.702 4.625 1.00 82.81 97 LEU A CA 1
ATOM 735 C C . LEU A 1 97 ? -3.811 -7.541 5.218 1.00 82.81 97 LEU A C 1
ATOM 737 O O . LEU A 1 97 ? -4.185 -7.322 6.368 1.00 82.81 97 LEU A O 1
ATOM 741 N N . VAL A 1 98 ? -4.377 -8.483 4.460 1.00 83.69 98 VAL A N 1
ATOM 742 C CA . VAL A 1 98 ? -5.511 -9.305 4.917 1.00 83.69 98 VAL A CA 1
ATOM 743 C C . VAL A 1 98 ? -5.166 -10.092 6.185 1.00 83.69 98 VAL A C 1
ATOM 745 O O . VAL A 1 98 ? -5.931 -10.041 7.146 1.00 83.69 98 VAL A O 1
ATOM 748 N N . ASP A 1 99 ? -3.997 -10.734 6.247 1.00 85.62 99 ASP A N 1
ATOM 749 C CA . ASP A 1 99 ? -3.583 -11.514 7.425 1.00 85.62 99 ASP A CA 1
ATOM 750 C C . ASP A 1 99 ? -3.367 -10.626 8.658 1.00 85.62 99 ASP A C 1
ATOM 752 O O . ASP A 1 99 ? -3.771 -10.962 9.773 1.00 85.62 99 ASP A O 1
ATOM 756 N N . PHE A 1 100 ? -2.776 -9.446 8.454 1.00 87.00 100 PHE A N 1
ATOM 757 C CA . PHE A 1 100 ? -2.619 -8.453 9.513 1.00 87.00 100 PHE A CA 1
ATOM 758 C C . PHE A 1 100 ? -3.980 -7.951 10.011 1.00 87.00 100 PHE A C 1
ATOM 760 O O . PHE A 1 100 ? -4.188 -7.814 11.217 1.00 87.00 100 PHE A O 1
ATOM 767 N N . PHE A 1 101 ? -4.933 -7.730 9.102 1.00 88.81 101 PHE A N 1
ATOM 768 C CA . PHE A 1 101 ? -6.291 -7.352 9.468 1.00 88.81 101 PHE A CA 1
ATOM 769 C C . PHE A 1 101 ? -7.008 -8.457 10.247 1.00 88.81 101 PHE A C 1
ATOM 771 O O . PHE A 1 101 ? -7.656 -8.157 11.243 1.00 88.81 101 PHE A O 1
ATOM 778 N N . ALA A 1 102 ? -6.854 -9.724 9.859 1.00 89.31 102 ALA A N 1
ATOM 779 C CA . ALA A 1 102 ? -7.432 -10.852 10.590 1.00 89.31 102 ALA A CA 1
ATOM 780 C C . ALA A 1 102 ? -6.886 -10.945 12.028 1.00 89.31 102 ALA A C 1
ATOM 782 O O . ALA A 1 102 ? -7.642 -11.172 12.980 1.00 89.31 102 ALA A O 1
ATOM 783 N N . ALA A 1 103 ? -5.583 -10.708 12.212 1.00 91.44 103 ALA A N 1
ATOM 784 C CA . ALA A 1 103 ? -4.974 -10.623 13.537 1.00 91.44 103 ALA A CA 1
ATOM 785 C C . ALA A 1 103 ? -5.519 -9.430 14.348 1.00 91.44 103 ALA A C 1
ATOM 787 O O . ALA A 1 103 ? -5.865 -9.589 15.521 1.00 91.44 103 ALA A O 1
ATOM 788 N N . PHE A 1 104 ? -5.656 -8.255 13.723 1.00 92.38 104 PHE A N 1
ATOM 789 C CA . PHE A 1 104 ? -6.251 -7.068 14.347 1.00 92.38 104 PHE A CA 1
ATOM 790 C C . PHE A 1 104 ? -7.713 -7.296 14.759 1.00 92.38 104 PHE A C 1
ATOM 792 O O . PHE A 1 104 ? -8.088 -7.002 15.892 1.00 92.38 104 PHE A O 1
ATOM 799 N N . GLU A 1 105 ? -8.533 -7.879 13.887 1.00 92.62 105 GLU A N 1
ATOM 800 C CA . GLU A 1 105 ? -9.925 -8.222 14.186 1.00 92.62 105 GLU A CA 1
ATOM 801 C C . GLU A 1 105 ? -10.015 -9.184 15.378 1.00 92.62 105 GLU A C 1
ATOM 803 O O . GLU A 1 105 ? -10.815 -8.980 16.293 1.00 92.62 105 GLU A O 1
ATOM 808 N N . THR A 1 106 ? -9.154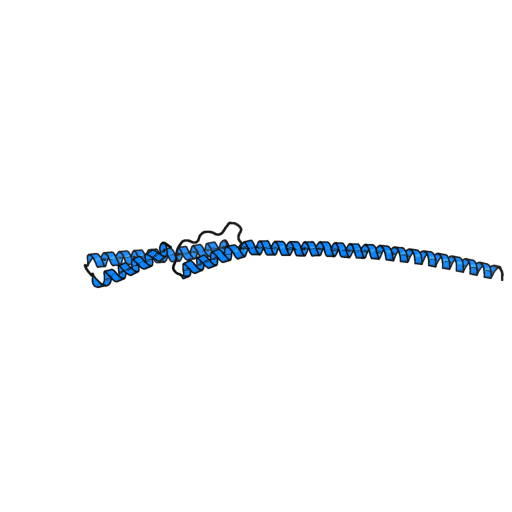 -10.205 15.405 1.00 94.00 106 THR A N 1
ATOM 809 C CA . THR A 1 106 ? -9.078 -11.167 16.513 1.00 94.00 106 THR A CA 1
ATOM 810 C C . THR A 1 106 ? -8.744 -10.472 17.835 1.00 94.00 106 THR A C 1
ATOM 812 O O . THR A 1 106 ? -9.366 -10.761 18.859 1.00 94.00 106 THR A O 1
ATOM 815 N N . MET A 1 107 ? -7.811 -9.517 17.817 1.00 94.81 107 MET A N 1
ATOM 816 C CA . MET A 1 107 ? -7.469 -8.706 18.987 1.00 94.81 107 MET A CA 1
ATOM 817 C C . MET A 1 107 ? -8.679 -7.907 19.489 1.00 94.81 107 MET A C 1
ATOM 819 O O . MET A 1 107 ? -9.000 -7.983 20.674 1.00 94.81 107 MET A O 1
ATOM 823 N N . VAL A 1 108 ? -9.390 -7.193 18.606 1.00 94.81 108 VAL A N 1
ATOM 824 C CA . VAL A 1 108 ? -10.568 -6.397 19.000 1.00 94.81 108 VAL A CA 1
ATOM 825 C C . VAL A 1 108 ? -11.682 -7.286 19.553 1.00 94.81 108 VAL A C 1
ATOM 827 O O . VAL A 1 108 ? -12.272 -6.960 20.580 1.00 94.81 108 VAL A O 1
ATOM 830 N N . ARG A 1 109 ? -11.923 -8.456 18.948 1.00 94.75 109 ARG A N 1
ATOM 831 C CA . ARG A 1 109 ? -12.880 -9.446 19.473 1.00 94.75 109 ARG A CA 1
ATOM 832 C C . ARG A 1 109 ? -12.517 -9.913 20.881 1.00 94.75 109 ARG A C 1
ATOM 834 O O . ARG A 1 109 ? -13.407 -10.056 21.715 1.00 94.75 109 ARG A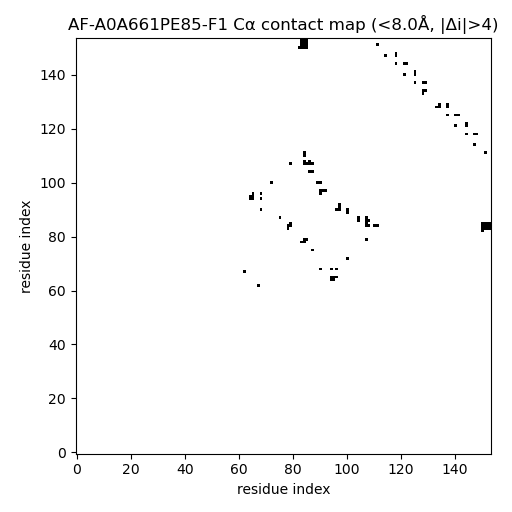 O 1
ATOM 841 N N . SER A 1 110 ? -11.232 -10.138 21.154 1.00 95.12 110 SER A N 1
ATOM 842 C CA . SER A 1 110 ? -10.770 -10.533 22.486 1.00 95.12 110 SER A CA 1
ATOM 843 C C . SER A 1 110 ? -10.972 -9.423 23.519 1.00 95.12 110 SER A C 1
ATOM 845 O O . SER A 1 110 ? -11.428 -9.712 24.622 1.00 95.12 110 SER A O 1
ATOM 847 N N . LEU A 1 111 ? -10.662 -8.169 23.168 1.00 94.50 111 LEU A N 1
ATOM 848 C CA . LEU A 1 111 ? -10.891 -7.012 24.042 1.00 94.50 111 LEU A CA 1
ATOM 849 C C . LEU A 1 111 ? -12.377 -6.851 24.359 1.00 94.50 111 LEU A C 1
ATOM 851 O O . LEU A 1 111 ? -12.759 -6.730 25.520 1.00 94.50 111 LEU A O 1
ATOM 855 N N . ARG A 1 112 ? -13.216 -6.932 23.323 1.00 94.12 112 ARG A N 1
ATOM 856 C CA . ARG A 1 112 ? -14.668 -6.841 23.453 1.00 94.12 112 ARG A CA 1
ATOM 857 C C . ARG A 1 112 ? -15.218 -7.912 24.390 1.00 94.12 112 ARG A C 1
ATOM 859 O O . ARG A 1 112 ? -15.959 -7.595 25.311 1.00 94.12 112 ARG A O 1
ATO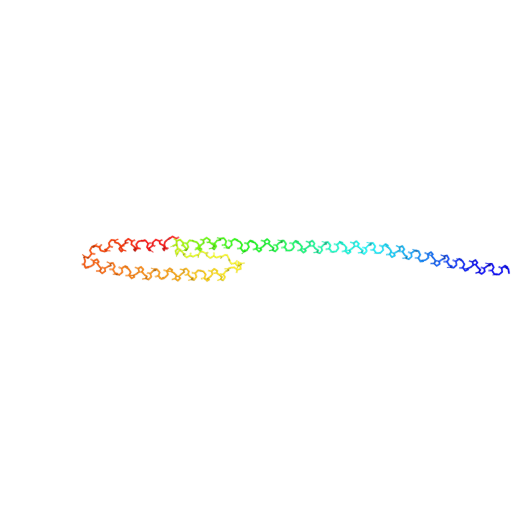M 866 N N . LYS A 1 113 ? -14.809 -9.167 24.183 1.00 94.56 113 LYS A N 1
ATOM 867 C CA . LYS A 1 113 ? -15.221 -10.293 25.026 1.00 94.56 113 LYS A CA 1
ATOM 868 C C . LYS A 1 113 ? -14.841 -10.067 26.491 1.00 94.56 113 LYS A C 1
ATOM 870 O O . LYS A 1 113 ? -15.653 -10.325 27.371 1.00 94.56 113 LYS A O 1
ATOM 875 N N . HIS A 1 114 ? -13.631 -9.573 26.751 1.00 93.56 114 HIS A N 1
ATOM 876 C CA . HIS A 1 114 ? -13.194 -9.295 28.116 1.00 93.56 114 HIS A CA 1
ATOM 877 C C . HIS A 1 114 ? -14.058 -8.214 28.779 1.00 93.56 114 HIS A C 1
ATOM 879 O O . HIS A 1 114 ? -14.522 -8.402 29.900 1.00 93.56 114 HIS A O 1
ATOM 885 N N . GLN A 1 115 ? -14.368 -7.135 28.056 1.00 92.94 115 GLN A N 1
ATOM 886 C CA . GLN A 1 115 ? -15.238 -6.075 28.565 1.00 92.94 115 GLN A CA 1
ATOM 887 C C . GLN A 1 115 ? -16.684 -6.551 28.795 1.00 92.94 115 GLN A C 1
ATOM 889 O O . GLN A 1 115 ? -17.322 -6.153 29.767 1.00 92.94 115 GLN A O 1
ATOM 894 N N . GLU A 1 116 ? -17.203 -7.437 27.943 1.00 92.69 116 GLU A N 1
ATOM 895 C CA . GLU A 1 116 ? -18.513 -8.073 28.139 1.00 92.69 116 GLU A CA 1
ATOM 896 C C . GLU A 1 116 ? -18.546 -8.946 29.413 1.00 92.69 116 GLU A C 1
ATOM 898 O O . GLU A 1 116 ? -19.525 -8.908 30.162 1.00 92.69 116 GLU A O 1
ATOM 903 N N . GLU A 1 117 ? -17.473 -9.690 29.705 1.00 93.19 117 GLU A N 1
ATOM 904 C CA . GLU A 1 117 ? -17.330 -10.493 30.933 1.00 93.19 117 GLU A CA 1
ATOM 905 C C . GLU A 1 117 ? -17.251 -9.615 32.199 1.00 93.19 117 GLU A C 1
ATOM 907 O O . GLU A 1 117 ? -17.893 -9.911 33.217 1.00 93.19 117 GLU A O 1
ATOM 912 N N . GLU A 1 118 ? -16.515 -8.503 32.140 1.00 91.31 118 GLU A N 1
ATOM 913 C CA . GLU A 1 118 ? -16.442 -7.521 33.229 1.00 91.31 118 GLU A CA 1
ATOM 914 C C . GLU A 1 118 ? -17.803 -6.866 33.494 1.00 91.31 118 GLU A C 1
ATOM 916 O O . GLU A 1 118 ? -18.247 -6.799 34.643 1.00 91.31 118 GLU A O 1
ATOM 921 N N . LEU A 1 119 ? -18.516 -6.456 32.439 1.00 91.38 119 LEU A N 1
ATOM 922 C CA . LEU A 1 119 ? -19.869 -5.903 32.541 1.00 91.38 119 LEU A CA 1
ATOM 923 C C . LEU A 1 119 ? -20.864 -6.901 33.141 1.00 91.38 119 LEU A C 1
ATOM 925 O O . LEU A 1 119 ? -21.727 -6.504 33.926 1.00 91.38 119 LEU A O 1
ATOM 929 N N . ALA A 1 120 ? -20.761 -8.190 32.805 1.00 91.12 120 ALA A N 1
ATOM 930 C CA . ALA A 1 120 ? -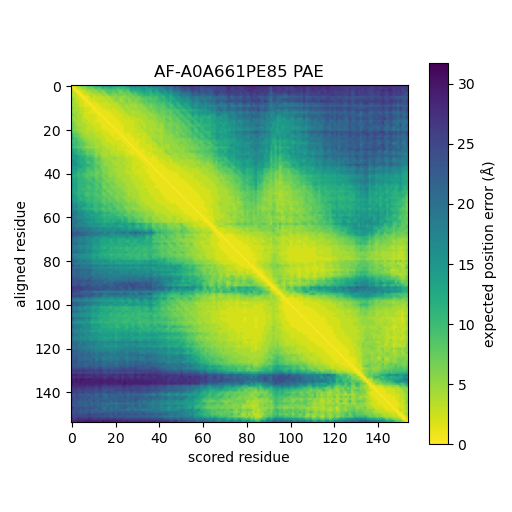21.602 -9.235 33.390 1.00 91.12 120 ALA A CA 1
ATOM 931 C C . ALA A 1 120 ? -21.345 -9.406 34.899 1.00 91.12 120 ALA A C 1
ATOM 933 O O . ALA A 1 120 ? -22.286 -9.555 35.688 1.00 91.12 120 ALA A O 1
ATOM 934 N N . THR A 1 121 ? -20.078 -9.325 35.309 1.00 89.88 121 THR A N 1
ATOM 935 C CA . THR A 1 121 ? -19.680 -9.366 36.724 1.00 89.88 121 THR A CA 1
ATOM 936 C C . THR A 1 121 ? -20.193 -8.133 37.471 1.00 89.88 121 THR A C 1
ATOM 938 O O . THR A 1 121 ? -20.801 -8.262 38.535 1.00 89.88 121 THR A O 1
ATOM 941 N N . LEU A 1 122 ? -20.031 -6.943 36.883 1.00 89.69 122 LEU A N 1
ATOM 942 C CA . LEU A 1 122 ? -20.508 -5.681 37.447 1.00 89.69 122 LEU A CA 1
ATOM 943 C C . LEU A 1 122 ? -22.036 -5.662 37.591 1.00 89.69 122 LEU A C 1
ATOM 945 O O . LEU A 1 122 ? -22.547 -5.289 38.644 1.00 89.69 122 LEU A O 1
ATOM 949 N N . ASN A 1 123 ? -22.765 -6.139 36.580 1.00 89.31 123 ASN A N 1
ATOM 950 C CA . ASN A 1 123 ? -24.221 -6.300 36.633 1.00 89.31 123 ASN A CA 1
ATOM 951 C C . ASN A 1 123 ? -24.670 -7.188 37.800 1.00 89.31 123 ASN A C 1
ATOM 953 O O . ASN A 1 123 ? -25.630 -6.860 38.497 1.00 89.31 123 ASN A O 1
ATOM 957 N N . SER A 1 124 ? -23.969 -8.302 38.023 1.00 86.69 124 SER A N 1
ATOM 958 C CA . SER A 1 124 ? -24.286 -9.228 39.115 1.00 86.69 124 SER A CA 1
ATOM 959 C C . SER A 1 124 ? -24.075 -8.566 40.482 1.00 86.69 124 SER A C 1
ATOM 961 O O . SER A 1 124 ? -24.950 -8.646 41.342 1.00 86.69 124 SER A O 1
ATOM 963 N N . ALA A 1 125 ? -22.973 -7.828 40.652 1.00 85.31 125 ALA A N 1
ATOM 964 C CA . ALA A 1 125 ? -22.682 -7.085 41.880 1.00 85.31 125 ALA A CA 1
ATOM 965 C C . ALA A 1 125 ? -23.688 -5.947 42.145 1.00 85.31 125 ALA A C 1
ATOM 967 O O . ALA A 1 125 ? -24.125 -5.758 43.281 1.00 85.31 125 ALA A O 1
ATOM 968 N N . ILE A 1 126 ? -24.095 -5.207 41.104 1.00 86.50 126 ILE A N 1
ATOM 969 C CA . ILE A 1 126 ? -25.140 -4.174 41.210 1.00 86.50 126 ILE A CA 1
ATOM 970 C C . ILE A 1 126 ? -26.465 -4.800 41.663 1.00 86.50 126 ILE A C 1
ATOM 972 O O . ILE A 1 126 ? -27.139 -4.235 42.526 1.00 86.50 126 ILE A O 1
ATOM 976 N N . SER A 1 127 ? -26.830 -5.970 41.123 1.00 84.69 127 SER A N 1
ATOM 977 C CA . SER A 1 127 ? -28.049 -6.684 41.522 1.00 84.69 127 SER A CA 1
ATOM 978 C C . SER A 1 127 ? -28.026 -7.079 43.002 1.00 84.69 127 SER A C 1
ATOM 980 O O . SER A 1 127 ? -28.995 -6.827 43.712 1.00 84.69 127 SER A O 1
ATOM 982 N N . GLU A 1 128 ? -26.914 -7.633 43.489 1.00 83.94 128 GLU A N 1
ATOM 983 C CA . GLU A 1 128 ? -26.770 -8.064 44.887 1.00 83.94 128 GLU A CA 1
ATOM 984 C C . GLU A 1 128 ? -26.830 -6.878 45.871 1.00 83.94 128 GLU A C 1
ATOM 986 O O . GLU A 1 128 ? -27.522 -6.924 46.890 1.00 83.94 128 GLU A O 1
ATOM 991 N N . LEU A 1 129 ? -26.174 -5.759 45.545 1.00 83.88 129 LEU A N 1
ATOM 992 C CA . LEU A 1 129 ? -26.225 -4.541 46.365 1.00 83.88 129 LEU A CA 1
ATOM 993 C C . LEU A 1 129 ? -27.622 -3.909 46.404 1.00 83.88 129 LEU A C 1
ATOM 995 O O . LEU A 1 129 ? -28.035 -3.385 47.446 1.00 83.88 129 LEU A O 1
ATOM 999 N N . ARG A 1 130 ? -28.355 -3.978 45.286 1.00 81.94 130 ARG A N 1
ATOM 1000 C CA . ARG A 1 130 ? -29.741 -3.505 45.195 1.00 81.94 130 ARG A CA 1
ATOM 1001 C C . ARG A 1 130 ? -30.653 -4.319 46.115 1.00 81.94 130 ARG A C 1
ATOM 1003 O O . ARG A 1 130 ? -31.459 -3.730 46.838 1.00 81.94 130 ARG A O 1
ATOM 1010 N N . ASP A 1 131 ? -30.476 -5.638 46.161 1.00 82.62 131 ASP A N 1
ATOM 1011 C CA . ASP A 1 131 ? -31.240 -6.528 47.044 1.00 82.62 131 ASP A CA 1
ATOM 1012 C C . ASP A 1 131 ? -30.959 -6.255 48.534 1.00 82.62 131 ASP A C 1
ATOM 1014 O O . ASP A 1 131 ? -31.856 -6.350 49.378 1.00 82.62 131 ASP A O 1
ATOM 1018 N N . HIS A 1 132 ? -29.739 -5.822 48.865 1.00 81.94 132 HIS A N 1
ATOM 1019 C CA . HIS A 1 132 ? -29.330 -5.454 50.225 1.00 81.94 132 HIS A CA 1
ATOM 1020 C C . HIS A 1 132 ? -29.601 -3.986 50.619 1.00 81.94 132 HIS A C 1
ATOM 1022 O O . HIS A 1 132 ? -29.215 -3.580 51.719 1.00 81.94 132 HIS A O 1
ATOM 1028 N N . LYS A 1 133 ? -30.294 -3.195 49.779 1.00 73.19 133 LYS A N 1
ATOM 1029 C CA . LYS A 1 133 ? -30.633 -1.769 50.010 1.00 73.19 133 LYS A CA 1
ATOM 1030 C C . LYS A 1 133 ? -29.429 -0.880 50.360 1.00 73.19 133 LYS A C 1
ATOM 1032 O O . LYS A 1 133 ? -29.533 0.035 51.180 1.00 73.19 133 LYS A O 1
ATOM 1037 N N . GLN A 1 134 ? -28.269 -1.151 49.765 1.00 67.00 134 GLN A N 1
ATOM 1038 C CA . GLN A 1 134 ? -27.110 -0.269 49.891 1.00 67.00 134 GLN A CA 1
ATOM 1039 C C . GLN A 1 134 ? -27.149 0.801 48.795 1.00 67.00 134 GLN A C 1
ATOM 1041 O O . GLN A 1 134 ? -26.549 0.646 47.737 1.00 67.00 134 GLN A O 1
ATOM 1046 N N . ASP A 1 135 ? -27.847 1.905 49.062 1.00 64.38 135 ASP A N 1
ATOM 1047 C CA . ASP A 1 135 ? -28.076 2.959 48.061 1.00 64.38 135 ASP A CA 1
ATOM 1048 C C . ASP A 1 135 ? -26.825 3.815 47.766 1.00 64.38 135 ASP A C 1
ATOM 1050 O O . ASP A 1 135 ? -26.693 4.382 46.684 1.00 64.38 135 ASP A O 1
ATOM 1054 N N . ALA A 1 136 ? -25.879 3.911 48.709 1.00 61.91 136 ALA A N 1
ATOM 1055 C CA . ALA A 1 136 ? -24.746 4.838 48.608 1.00 61.91 136 ALA A CA 1
ATOM 1056 C C . ALA A 1 136 ? -23.709 4.499 47.504 1.00 61.91 136 ALA A C 1
ATOM 1058 O O . ALA A 1 136 ? -23.293 5.426 46.808 1.00 61.91 136 ALA A O 1
ATOM 1059 N N . PRO A 1 137 ? -23.280 3.235 47.289 1.00 71.44 137 PRO A N 1
ATOM 1060 C CA . PRO A 1 137 ? -22.379 2.891 46.182 1.00 71.44 137 PRO A CA 1
ATOM 1061 C C . PRO A 1 137 ? -23.095 2.585 44.852 1.00 71.44 137 PRO A C 1
ATOM 1063 O O . PRO A 1 137 ? -22.428 2.477 43.824 1.00 71.44 137 PRO A O 1
ATOM 1066 N N . LEU A 1 138 ? -24.429 2.453 44.838 1.00 77.44 138 LEU A N 1
ATOM 1067 C CA . LEU A 1 138 ? -25.168 1.932 43.680 1.00 77.44 138 LEU A CA 1
ATOM 1068 C C . LEU A 1 138 ? -25.090 2.858 42.455 1.00 77.44 138 LEU A C 1
ATOM 1070 O O . LEU A 1 138 ? -24.798 2.407 41.351 1.00 77.44 138 LEU A O 1
ATOM 1074 N N . ALA A 1 139 ? -25.273 4.165 42.661 1.00 77.44 139 ALA A N 1
ATOM 1075 C CA . ALA A 1 139 ? -25.299 5.142 41.571 1.00 77.44 139 ALA A CA 1
ATOM 1076 C C . ALA A 1 139 ? -23.952 5.255 40.830 1.00 77.44 139 ALA A C 1
ATOM 1078 O O . ALA A 1 139 ? -23.925 5.437 39.614 1.00 77.44 139 ALA A O 1
ATOM 1079 N N . ALA A 1 140 ? -22.830 5.127 41.548 1.00 79.69 140 ALA A N 1
ATOM 1080 C CA . ALA A 1 140 ? -21.498 5.170 40.946 1.00 79.69 140 ALA A CA 1
ATOM 1081 C C . ALA A 1 140 ? -21.217 3.925 40.088 1.00 79.69 140 ALA A C 1
ATOM 1083 O O . ALA A 1 140 ? -20.619 4.037 39.019 1.00 79.69 140 ALA A O 1
ATOM 1084 N N . LEU A 1 141 ? -21.680 2.750 40.529 1.00 83.31 141 LEU A N 1
ATOM 1085 C CA . LEU A 1 141 ? -21.524 1.496 39.788 1.00 83.31 141 LEU A CA 1
ATOM 1086 C C . LEU A 1 141 ? -22.431 1.442 38.553 1.00 83.31 141 LEU A C 1
ATOM 1088 O O . LEU A 1 141 ? -21.989 0.994 37.500 1.00 83.31 141 LEU A O 1
ATOM 1092 N N . GLU A 1 142 ? -23.663 1.945 38.649 1.00 82.75 142 GLU A N 1
ATOM 1093 C CA . GLU A 1 142 ? -24.568 2.066 37.498 1.00 82.75 142 GLU A CA 1
ATOM 1094 C C . GLU A 1 142 ? -24.027 3.049 36.447 1.00 82.75 142 GLU A C 1
ATOM 1096 O O . GLU A 1 142 ? -24.100 2.776 35.248 1.00 82.75 142 GLU A O 1
ATOM 1101 N N . ALA A 1 143 ? -23.429 4.166 36.879 1.00 82.31 143 ALA A N 1
ATOM 1102 C CA . ALA A 1 143 ? -22.774 5.107 35.973 1.00 82.31 143 ALA A CA 1
ATOM 1103 C C . ALA A 1 143 ? -21.570 4.472 35.255 1.00 82.31 143 ALA A C 1
ATOM 1105 O O . ALA A 1 143 ? -21.444 4.620 34.039 1.00 82.31 143 ALA A O 1
ATOM 1106 N N . LEU A 1 144 ? -20.734 3.723 35.985 1.00 85.44 144 LEU A N 1
ATOM 1107 C CA . LEU A 1 144 ? -19.602 2.988 35.414 1.00 85.44 144 LEU A CA 1
ATOM 1108 C C . LEU A 1 144 ? -20.064 1.914 34.419 1.00 85.44 144 LEU A C 1
ATOM 1110 O O . LEU A 1 144 ? -19.497 1.796 33.336 1.00 85.44 144 LEU A O 1
ATOM 1114 N N . HIS A 1 145 ? -21.118 1.164 34.755 1.00 87.50 145 HIS A N 1
ATOM 1115 C CA . HIS A 1 145 ? -21.706 0.161 33.865 1.00 87.50 145 HIS A CA 1
ATOM 1116 C C . HIS A 1 145 ? -22.192 0.785 32.553 1.00 87.50 145 HIS A C 1
ATOM 1118 O O . HIS A 1 145 ? -21.860 0.297 31.473 1.00 87.50 145 HIS A O 1
ATOM 1124 N N . ALA A 1 146 ? -22.904 1.912 32.636 1.00 84.75 146 ALA A N 1
ATOM 1125 C CA . ALA A 1 146 ? -23.377 2.633 31.461 1.00 84.75 146 ALA A CA 1
ATOM 1126 C C . ALA A 1 146 ? -22.227 3.198 30.608 1.00 84.75 146 ALA A C 1
ATOM 1128 O O . ALA A 1 146 ? -22.326 3.217 29.381 1.00 84.75 146 ALA A O 1
ATOM 1129 N N . GLU A 1 147 ? -21.139 3.663 31.228 1.00 84.31 147 GLU A N 1
ATOM 1130 C CA . GLU A 1 147 ? -19.946 4.139 30.518 1.00 84.31 147 GLU A CA 1
ATOM 1131 C C . GLU A 1 147 ? -19.227 2.996 29.790 1.00 84.31 147 GLU A C 1
ATOM 1133 O O . GLU A 1 147 ? -18.975 3.096 28.590 1.00 84.31 147 GLU A O 1
ATOM 1138 N N . MET A 1 148 ? -18.995 1.876 30.479 1.00 86.00 148 MET A N 1
ATOM 1139 C CA . MET A 1 148 ? -18.405 0.664 29.903 1.00 86.00 148 MET A CA 1
ATOM 1140 C C . MET A 1 148 ? -19.300 0.001 28.844 1.00 86.00 148 MET A C 1
ATOM 1142 O O . MET A 1 148 ? -18.799 -0.724 27.994 1.00 86.00 148 MET A O 1
ATOM 1146 N N . GLY A 1 149 ? -20.617 0.215 28.876 1.00 81.56 149 GLY A N 1
ATOM 1147 C CA . GLY A 1 149 ? -21.526 -0.260 27.831 1.00 81.56 149 GLY A CA 1
ATOM 1148 C C . GLY A 1 149 ? -21.398 0.532 26.526 1.00 81.56 149 GLY A C 1
ATOM 1149 O O . GLY A 1 149 ? -21.458 -0.046 25.443 1.00 81.56 149 GLY A O 1
ATOM 1150 N N . LYS A 1 150 ? -21.157 1.848 26.605 1.00 85.50 150 LYS A N 1
ATOM 1151 C CA . LYS A 1 150 ? -21.055 2.720 25.418 1.00 85.50 150 LYS A CA 1
ATOM 1152 C C . LYS A 1 150 ? -19.879 2.367 24.510 1.00 85.50 150 LYS A C 1
ATOM 1154 O O . LYS A 1 150 ? -20.004 2.499 23.297 1.00 85.50 150 LYS A O 1
ATOM 1159 N N . THR A 1 151 ? -18.771 1.888 25.073 1.00 82.06 151 THR A N 1
ATOM 1160 C CA . THR A 1 151 ? -17.589 1.448 24.309 1.00 82.06 151 THR A CA 1
ATOM 1161 C C . THR A 1 151 ? -17.882 0.251 23.400 1.00 82.06 151 THR A C 1
ATOM 1163 O O . THR A 1 151 ? -17.167 0.026 22.427 1.00 82.06 151 THR A O 1
ATOM 1166 N N . LEU A 1 152 ? -18.943 -0.516 23.677 1.00 79.88 152 LEU A N 1
ATOM 1167 C CA . LEU A 1 152 ? -19.354 -1.675 22.882 1.00 79.88 152 LEU A CA 1
ATOM 1168 C C . LEU A 1 152 ? -20.309 -1.331 21.726 1.00 79.88 152 LEU A C 1
ATOM 1170 O O . LEU A 1 152 ? -20.476 -2.166 20.831 1.00 79.88 152 LEU A O 1
ATOM 1174 N N . GLU A 1 153 ? -20.959 -0.166 21.753 1.00 71.56 153 GLU A N 1
ATOM 1175 C CA . GLU A 1 153 ? -22.018 0.221 20.803 1.00 71.56 153 GLU A CA 1
ATOM 1176 C C . GLU A 1 153 ? -21.563 1.217 19.721 1.00 71.56 153 GLU A C 1
ATOM 1178 O O . GLU A 1 153 ? -22.254 1.350 18.709 1.00 71.56 153 GLU A O 1
ATOM 1183 N N . SER A 1 154 ? -20.423 1.899 19.910 1.00 58.12 154 SER A N 1
ATOM 1184 C CA . SER A 1 154 ? -19.823 2.811 18.917 1.00 58.12 154 SER A CA 1
ATOM 1185 C C . SER A 1 154 ? -18.863 2.092 17.987 1.00 58.12 154 SER A C 1
ATOM 1187 O O . SER A 1 154 ? -18.960 2.286 16.758 1.00 58.12 154 SER A O 1
#

Sequence (154 aa):
FKADAKKKDDALDAQQQELENQASALTRQAADLETQQRTILYTLFSVLSLLVLAVGVAGIVITHKVAGPIFKMTRQIREVGEGSLAIPAPLREGDELVDFFAAFETMVRSLRKHQEEELATLNSAISELRDHKQDAPLAALEALHAEMGKTLES

Radius of gyration: 43.6 Å; Cα contacts (8 Å, |Δi|>4): 61; chains: 1; bounding box: 95×18×122 Å